Protein AF-A0A094HQQ3-F1 (afdb_monomer_lite)

Sequence (114 aa):
MTAQNCQAGFRGAGLTPSNPTEALSQTTLIRNQITRYQGSSPTPLFETVVALAKGTERLAHENTLLSAEVRTLRAANEALSKRRRAKKARVCEGGALIVEDAQNIIAQEDVDEQ

Structure (mmCIF, N/CA/C/O backbone):
data_AF-A0A094HQQ3-F1
#
_entry.id   AF-A0A094HQQ3-F1
#
loop_
_atom_site.group_PDB
_atom_site.id
_atom_site.type_symbol
_atom_site.label_atom_id
_atom_site.label_alt_id
_atom_site.label_comp_id
_atom_site.label_asym_id
_atom_site.label_entity_id
_atom_site.label_seq_id
_atom_site.pdbx_PDB_ins_code
_atom_site.Cartn_x
_atom_site.Cartn_y
_atom_site.Cartn_z
_atom_site.occupancy
_atom_site.B_iso_or_equiv
_atom_site.auth_seq_id
_atom_site.auth_comp_id
_atom_site.auth_asym_id
_atom_site.auth_atom_id
_atom_site.pdbx_PDB_model_num
ATOM 1 N N . MET A 1 1 ? 0.821 26.518 19.027 1.00 36.56 1 MET A N 1
ATOM 2 C CA . MET A 1 1 ? -0.013 25.297 18.943 1.00 36.56 1 MET A CA 1
ATOM 3 C C . MET A 1 1 ? -0.803 25.377 17.651 1.00 36.56 1 MET A C 1
ATOM 5 O O . MET A 1 1 ? -1.616 26.278 17.513 1.00 36.56 1 MET A O 1
ATOM 9 N N . THR A 1 2 ? -0.476 24.552 16.659 1.00 45.66 2 THR A N 1
ATOM 10 C CA . THR A 1 2 ? -1.115 24.595 15.336 1.00 45.66 2 THR A CA 1
ATOM 11 C C . THR A 1 2 ? -2.555 24.084 15.420 1.00 45.66 2 THR A C 1
ATOM 13 O O . THR A 1 2 ? -2.851 23.160 16.179 1.00 45.66 2 THR A O 1
ATOM 16 N N . ALA A 1 3 ? -3.456 24.689 14.639 1.00 42.16 3 ALA A N 1
ATOM 17 C CA . ALA A 1 3 ? -4.904 24.437 14.650 1.00 42.16 3 ALA A CA 1
ATOM 18 C C . ALA A 1 3 ? -5.305 22.955 14.456 1.00 42.16 3 ALA A C 1
ATOM 20 O O . ALA A 1 3 ? -6.407 22.552 14.820 1.00 42.16 3 ALA A O 1
ATOM 21 N N . GLN A 1 4 ? -4.385 22.128 13.954 1.00 46.19 4 GLN A N 1
ATOM 22 C CA . GLN A 1 4 ? -4.548 20.686 13.769 1.00 46.19 4 GLN A CA 1
ATOM 23 C C . GLN A 1 4 ? -4.693 19.903 15.087 1.00 46.19 4 GLN A C 1
ATOM 25 O O . GLN A 1 4 ? -5.419 18.912 15.126 1.00 46.19 4 GLN A O 1
ATOM 30 N N . ASN A 1 5 ? -4.077 20.361 16.184 1.00 44.81 5 ASN A N 1
ATOM 31 C CA . ASN A 1 5 ? -4.082 19.619 17.452 1.00 44.81 5 ASN A CA 1
ATOM 32 C C . ASN A 1 5 ? -5.367 19.826 18.270 1.00 44.81 5 ASN A C 1
ATOM 34 O O . ASN A 1 5 ? -5.740 18.958 19.055 1.00 44.81 5 ASN A O 1
ATOM 38 N N . CYS A 1 6 ? -6.086 20.933 18.058 1.00 36.47 6 CYS A N 1
ATOM 39 C CA . CYS A 1 6 ? -7.355 21.202 18.741 1.00 36.47 6 CYS A CA 1
ATOM 40 C C . CYS A 1 6 ? -8.528 20.413 18.129 1.00 36.47 6 CYS A C 1
ATOM 42 O O . CYS A 1 6 ? -9.475 20.075 18.834 1.00 36.47 6 CYS A O 1
ATOM 44 N N . GLN A 1 7 ? -8.454 20.048 16.842 1.00 39.41 7 GLN A N 1
ATOM 45 C CA . GLN A 1 7 ? -9.470 19.216 16.176 1.00 39.41 7 GLN A CA 1
ATOM 46 C C . GLN A 1 7 ? -9.370 17.718 16.509 1.00 39.41 7 GLN A C 1
ATOM 48 O O . GLN A 1 7 ? -10.324 16.976 16.268 1.00 39.41 7 GLN A O 1
ATOM 53 N N . ALA A 1 8 ? -8.255 17.261 17.088 1.00 44.56 8 ALA A N 1
ATOM 54 C CA . ALA A 1 8 ? -8.078 15.866 17.495 1.00 44.56 8 ALA A CA 1
ATOM 55 C C . ALA A 1 8 ? -8.922 15.491 18.732 1.00 44.56 8 ALA A C 1
ATOM 57 O O . ALA A 1 8 ? -9.282 14.329 18.904 1.00 44.56 8 ALA A O 1
ATOM 58 N N . GLY A 1 9 ? -9.291 16.472 19.566 1.00 42.47 9 GLY A N 1
ATOM 59 C CA . GLY A 1 9 ? -10.010 16.240 20.824 1.00 42.47 9 GLY A CA 1
ATOM 60 C C . GLY A 1 9 ? -11.487 15.855 20.682 1.00 42.47 9 GLY A C 1
ATOM 61 O O . GLY A 1 9 ? -12.061 15.345 21.637 1.00 42.47 9 GLY A O 1
ATOM 62 N N . PHE A 1 10 ? -12.107 16.061 19.512 1.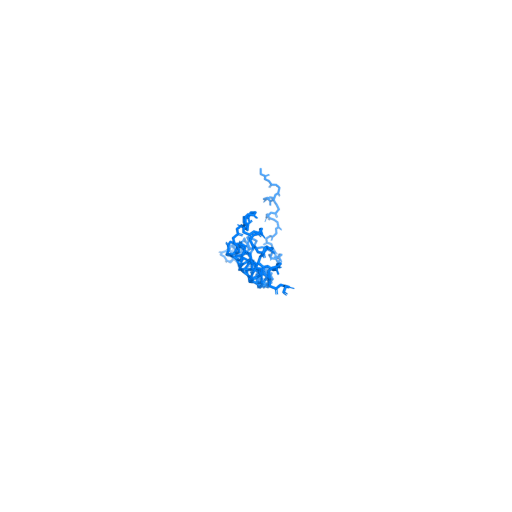00 44.53 10 PHE A N 1
ATOM 63 C CA . PHE A 1 10 ? -13.564 15.914 19.338 1.00 44.53 10 PHE A CA 1
ATOM 64 C C . PHE A 1 10 ? -13.997 14.810 18.352 1.00 44.53 10 PHE A C 1
ATOM 66 O O . PHE A 1 10 ? -15.190 14.597 18.156 1.00 44.53 10 PHE A O 1
ATOM 73 N N . ARG A 1 11 ? -13.059 14.054 17.758 1.00 49.44 11 ARG A N 1
ATOM 74 C CA . ARG A 1 11 ? -13.354 12.918 16.849 1.00 49.44 11 ARG A CA 1
ATOM 75 C C . ARG A 1 11 ? -13.206 11.532 17.499 1.00 49.44 11 ARG A C 1
ATOM 77 O O . ARG A 1 11 ? -12.973 10.538 16.817 1.00 49.44 11 ARG A O 1
ATOM 84 N N . GLY A 1 12 ? -13.333 11.454 18.823 1.00 47.81 12 GLY A N 1
ATOM 85 C CA . GLY A 1 12 ? -13.063 10.242 19.610 1.00 47.81 12 GLY A CA 1
ATOM 86 C C . GLY A 1 12 ? -14.250 9.313 19.896 1.00 47.81 12 GLY A C 1
ATOM 87 O O . GLY A 1 12 ? -14.057 8.336 20.609 1.00 47.81 12 GLY A O 1
ATOM 88 N N . ALA A 1 13 ? -15.460 9.590 19.394 1.00 52.59 13 ALA A N 1
ATOM 89 C CA . ALA A 1 13 ? -16.685 8.930 19.876 1.00 52.59 13 ALA A CA 1
ATOM 90 C C . ALA A 1 13 ? -17.502 8.164 18.811 1.00 52.59 13 ALA A C 1
ATOM 92 O O . ALA A 1 13 ? -18.697 7.982 19.000 1.00 52.59 13 ALA A O 1
ATOM 93 N N . GLY A 1 14 ? -16.891 7.713 17.704 1.00 59.62 14 GLY A N 1
ATOM 94 C CA . GLY A 1 14 ? -17.587 6.842 16.731 1.00 59.62 14 GLY A CA 1
ATOM 95 C C . GLY A 1 14 ? -17.372 7.151 15.247 1.00 59.62 14 GLY A C 1
ATOM 96 O O . GLY A 1 14 ? -18.043 6.572 14.398 1.00 59.62 14 GLY A O 1
ATOM 97 N N . LEU A 1 15 ? -16.450 8.053 14.897 1.00 77.19 15 LEU A N 1
ATOM 98 C CA . LEU A 1 15 ? -16.105 8.291 13.493 1.00 77.19 15 LEU A CA 1
ATOM 99 C C . LEU A 1 15 ? -15.192 7.188 12.959 1.00 77.19 15 LEU A C 1
ATOM 101 O O . LEU A 1 15 ? -14.356 6.660 13.680 1.00 77.19 15 LEU A O 1
ATOM 105 N N . THR A 1 16 ? -15.331 6.843 11.684 1.00 86.62 16 THR A N 1
ATOM 106 C CA . THR A 1 16 ? -14.439 5.886 11.020 1.00 86.62 16 THR A CA 1
ATOM 107 C C . THR A 1 16 ? -13.064 6.529 10.810 1.00 86.62 16 THR A C 1
ATOM 109 O O . THR A 1 16 ? -13.009 7.594 10.191 1.00 86.62 16 THR A O 1
ATOM 112 N N . PRO A 1 17 ? -11.965 5.936 11.310 1.00 88.75 17 PRO A N 1
ATOM 113 C CA . PRO A 1 17 ? -10.639 6.519 11.159 1.00 88.75 17 PRO A CA 1
ATOM 114 C C . PRO A 1 17 ? -10.218 6.485 9.689 1.00 88.75 17 PRO A C 1
ATOM 116 O O . PRO A 1 17 ? -10.402 5.475 9.008 1.00 88.75 17 PRO A O 1
ATOM 119 N N . SER A 1 18 ? -9.650 7.587 9.199 1.00 88.81 18 SER A N 1
ATOM 120 C CA . SER A 1 18 ? -9.218 7.712 7.799 1.00 88.81 18 SER A CA 1
ATOM 121 C C . SER A 1 18 ? -7.702 7.703 7.628 1.00 88.81 18 SER A C 1
ATOM 123 O O . SER A 1 18 ? -7.206 7.825 6.513 1.00 88.81 18 SER A O 1
ATOM 125 N N . ASN A 1 19 ? -6.947 7.614 8.721 1.00 89.50 19 ASN A N 1
ATOM 126 C CA . ASN A 1 19 ? -5.496 7.475 8.701 1.00 89.50 19 ASN A CA 1
ATOM 127 C C . ASN A 1 19 ? -5.015 6.600 9.878 1.00 89.50 19 ASN A C 1
ATOM 129 O O . ASN A 1 19 ? -5.745 6.426 10.860 1.00 89.50 19 ASN A O 1
ATOM 133 N N . PRO A 1 20 ? -3.787 6.050 9.809 1.00 89.50 20 PRO A N 1
ATOM 134 C CA . PRO A 1 20 ? -3.260 5.178 10.859 1.00 89.50 20 PRO A CA 1
ATOM 135 C C . PRO A 1 20 ? -3.175 5.848 12.236 1.00 89.50 20 PRO A C 1
ATOM 137 O O . PRO A 1 20 ? -3.415 5.199 13.251 1.00 89.50 20 PRO A O 1
ATOM 140 N N . THR A 1 21 ? -2.871 7.147 12.289 1.00 90.44 21 THR A N 1
ATOM 141 C CA . THR A 1 21 ? -2.764 7.897 13.549 1.00 90.44 21 THR A CA 1
ATOM 142 C C . THR A 1 21 ? -4.106 7.956 14.276 1.00 90.44 21 THR A C 1
ATOM 144 O O . THR A 1 21 ? -4.172 7.671 15.469 1.00 90.44 21 THR A O 1
ATOM 147 N N . GLU A 1 22 ? -5.191 8.245 13.557 1.00 87.81 22 GLU A N 1
ATOM 148 C CA . GLU A 1 22 ? -6.552 8.234 14.100 1.00 87.81 22 GLU A CA 1
ATOM 149 C C . GLU A 1 22 ? -6.965 6.845 14.594 1.00 87.81 22 GLU A C 1
ATOM 151 O O . GLU A 1 22 ? -7.539 6.730 15.678 1.00 87.81 22 GLU A O 1
ATOM 156 N N . ALA A 1 23 ? -6.626 5.785 13.853 1.00 89.81 23 ALA A N 1
ATOM 157 C CA . ALA A 1 23 ? -6.903 4.411 14.271 1.00 89.81 23 ALA A CA 1
ATOM 158 C C . ALA A 1 23 ? -6.190 4.059 15.593 1.00 89.81 23 ALA A C 1
ATOM 160 O O . ALA A 1 23 ? -6.780 3.439 16.485 1.00 89.81 23 ALA A O 1
ATOM 161 N N . LEU A 1 24 ? -4.942 4.511 15.771 1.00 90.00 24 LEU A N 1
ATOM 162 C CA . LEU A 1 24 ? -4.187 4.333 17.017 1.00 90.00 24 LEU A CA 1
ATOM 163 C C . LEU A 1 24 ? -4.782 5.136 18.180 1.00 90.00 24 LEU A C 1
ATOM 165 O O . LEU A 1 24 ?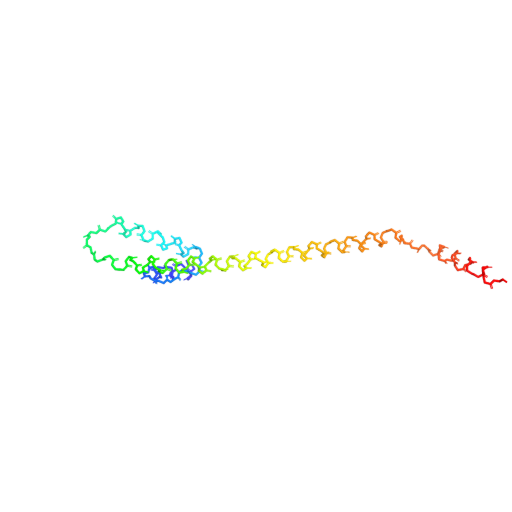 -4.900 4.617 19.298 1.00 90.00 24 LEU A O 1
ATOM 169 N N . SER A 1 25 ? -5.193 6.382 17.932 1.00 87.62 25 SER A N 1
ATOM 170 C CA . SER A 1 25 ? -5.881 7.201 18.931 1.00 87.62 25 SER A CA 1
ATOM 171 C C . SER A 1 25 ? -7.187 6.542 19.381 1.00 87.62 25 SER A C 1
ATOM 173 O O . SER A 1 25 ? -7.411 6.406 20.582 1.00 87.62 25 SER A O 1
ATOM 175 N N . GLN A 1 26 ? -8.008 6.046 18.452 1.00 86.88 26 GLN A N 1
ATOM 176 C CA . GLN A 1 26 ? -9.257 5.349 18.779 1.00 86.88 26 GLN A CA 1
ATOM 177 C C . GLN A 1 26 ? -9.028 4.054 19.550 1.00 86.88 26 GLN A C 1
ATOM 179 O O . GLN A 1 26 ? -9.700 3.809 20.548 1.00 86.88 26 GLN A O 1
ATOM 184 N N . THR A 1 27 ? -8.030 3.264 19.160 1.00 89.81 27 THR A N 1
ATOM 185 C CA . THR A 1 27 ? -7.657 2.045 19.892 1.00 89.81 27 THR A CA 1
ATOM 186 C C . THR A 1 27 ? -7.274 2.363 21.342 1.00 89.81 27 THR A C 1
ATOM 188 O O . THR A 1 27 ? -7.676 1.663 22.273 1.00 89.81 27 THR A O 1
ATOM 191 N N . THR A 1 28 ? -6.532 3.454 21.553 1.00 90.00 28 THR A N 1
ATOM 192 C CA . THR A 1 28 ? -6.155 3.925 22.894 1.00 90.00 28 THR A CA 1
ATOM 193 C C . THR A 1 28 ? -7.375 4.375 23.700 1.00 90.00 28 THR A C 1
ATOM 195 O O . THR A 1 28 ? -7.482 4.058 24.886 1.00 90.00 28 THR A O 1
ATOM 198 N N . LEU A 1 29 ? -8.325 5.071 23.067 1.00 86.75 29 LEU A N 1
ATOM 199 C CA . LEU A 1 29 ? -9.576 5.486 23.705 1.00 86.75 29 LEU A CA 1
ATOM 200 C C . LEU A 1 29 ? -10.432 4.285 24.119 1.00 86.75 29 LEU A C 1
ATOM 202 O O . LEU A 1 29 ? -10.853 4.228 25.273 1.00 86.75 29 LEU A O 1
ATOM 206 N N . ILE A 1 30 ? -10.624 3.308 23.227 1.00 88.62 30 ILE A N 1
ATOM 207 C CA . ILE A 1 30 ? -11.372 2.074 23.507 1.00 88.62 30 ILE A CA 1
ATOM 208 C C . ILE A 1 30 ? -10.737 1.328 24.684 1.00 88.62 30 ILE A C 1
ATOM 210 O O . ILE A 1 30 ? -11.428 0.975 25.639 1.00 88.62 30 ILE A O 1
ATOM 214 N N . ARG A 1 31 ? -9.406 1.166 24.687 1.00 89.31 31 ARG A N 1
ATOM 215 C CA . ARG A 1 31 ? -8.679 0.546 25.808 1.00 89.31 31 ARG A CA 1
ATOM 216 C C . ARG A 1 31 ? -8.969 1.259 27.131 1.00 89.31 31 ARG A C 1
ATOM 218 O O . ARG A 1 31 ? -9.272 0.604 28.122 1.00 89.31 31 ARG A O 1
ATOM 225 N N . ASN A 1 32 ? -8.914 2.588 27.140 1.00 87.88 32 ASN A N 1
ATOM 226 C CA . ASN A 1 32 ? -9.156 3.389 28.340 1.00 87.88 32 ASN A CA 1
ATOM 227 C C . ASN A 1 32 ? -10.623 3.382 28.803 1.00 87.88 32 ASN A C 1
ATOM 229 O O . ASN A 1 32 ? -10.897 3.691 29.963 1.00 87.88 32 ASN A O 1
ATOM 233 N N . GLN A 1 33 ? -11.574 3.117 27.907 1.00 85.69 33 GLN A N 1
ATOM 234 C CA . GLN A 1 33 ? -12.981 2.931 28.266 1.00 85.69 33 GLN A CA 1
ATOM 235 C C . GLN A 1 33 ? -13.204 1.556 28.898 1.00 85.69 33 GLN A C 1
ATOM 237 O O . GLN A 1 33 ? -13.846 1.478 29.941 1.00 85.69 33 GLN A O 1
ATOM 242 N N . ILE A 1 34 ? -12.607 0.501 28.331 1.00 87.50 34 ILE A N 1
ATOM 243 C CA . ILE A 1 34 ? -12.669 -0.864 28.878 1.00 87.50 34 ILE A CA 1
ATOM 244 C C . ILE A 1 34 ? -12.114 -0.902 30.305 1.00 87.50 34 ILE A C 1
ATOM 246 O O . ILE A 1 34 ? -12.743 -1.466 31.195 1.00 87.50 34 ILE A O 1
ATOM 250 N N . THR A 1 35 ? -10.963 -0.270 30.552 1.00 88.25 35 THR A N 1
ATOM 251 C CA . THR A 1 35 ? -10.334 -0.277 31.885 1.00 88.25 35 THR A CA 1
ATOM 252 C C . THR A 1 35 ? -11.132 0.480 32.944 1.00 88.25 35 THR A C 1
ATOM 254 O O . THR A 1 35 ? -11.004 0.180 34.127 1.00 88.25 35 THR A O 1
ATOM 257 N N . ARG A 1 36 ? -11.945 1.463 32.543 1.00 86.44 36 ARG A N 1
ATOM 258 C CA . ARG A 1 36 ? -12.752 2.303 33.444 1.00 86.44 36 ARG A CA 1
ATOM 259 C C . ARG A 1 36 ? -14.223 1.892 33.492 1.00 86.44 36 ARG A C 1
ATOM 261 O O . ARG A 1 36 ? -15.038 2.623 34.047 1.00 86.44 36 ARG A O 1
ATOM 268 N N . TYR A 1 37 ? -14.575 0.755 32.900 1.00 84.94 37 TYR A N 1
ATOM 269 C CA . TYR A 1 37 ? -15.956 0.305 32.797 1.00 84.94 37 TYR A CA 1
ATOM 270 C C . TYR A 1 37 ? -16.533 -0.060 34.175 1.00 84.94 37 TYR A C 1
ATOM 272 O O . TYR A 1 37 ? -15.996 -0.914 34.875 1.00 84.94 37 TYR A O 1
ATOM 280 N N . GLN A 1 38 ? -17.642 0.582 34.554 1.00 85.12 38 GLN A N 1
ATOM 281 C CA . GLN A 1 38 ? -18.322 0.400 35.848 1.00 85.12 38 GLN A CA 1
ATOM 282 C C . GLN A 1 38 ? -19.790 -0.039 35.683 1.00 85.12 38 GLN A C 1
ATOM 284 O O . GLN A 1 38 ? -20.655 0.352 36.460 1.00 85.12 38 GLN A O 1
ATOM 289 N N . GLY A 1 39 ? -20.095 -0.839 34.655 1.00 79.31 39 GLY A N 1
ATOM 290 C CA . GLY A 1 39 ? -21.444 -1.391 34.458 1.00 79.31 39 GLY A CA 1
ATOM 291 C C . GLY A 1 39 ? -22.448 -0.450 33.781 1.00 79.31 39 GLY A C 1
ATOM 292 O O . GLY A 1 39 ? -23.653 -0.642 33.923 1.00 79.31 39 GLY A O 1
ATOM 293 N N . SER A 1 40 ? -21.976 0.557 33.038 1.00 79.06 40 SER A N 1
ATOM 294 C CA . SER A 1 40 ? -22.805 1.330 32.101 1.00 79.06 40 SER A CA 1
ATOM 295 C C . SER A 1 40 ? -23.174 0.502 30.859 1.00 79.06 40 SER A C 1
ATOM 297 O O . SER A 1 40 ? -22.653 -0.588 30.659 1.00 79.06 40 SER A O 1
ATOM 299 N N . SER A 1 41 ? -24.065 0.998 29.991 1.00 82.31 41 SER A N 1
ATOM 300 C CA . SER A 1 41 ? -24.377 0.294 28.736 1.00 82.31 41 SER A CA 1
ATOM 301 C C . SER A 1 41 ? -23.118 0.110 27.862 1.00 82.31 41 SER A C 1
ATOM 303 O O . SER A 1 41 ? -22.411 1.094 27.621 1.00 82.31 41 SER A O 1
ATOM 305 N N . PRO A 1 42 ? -22.841 -1.101 27.336 1.00 82.62 42 PRO A N 1
ATOM 306 C CA . PRO A 1 42 ? -21.705 -1.355 26.450 1.00 82.62 42 PRO A CA 1
ATOM 307 C C . PRO A 1 42 ? -21.949 -0.911 24.996 1.00 82.62 42 PRO A C 1
ATOM 309 O O . PRO A 1 42 ? -21.022 -0.940 24.189 1.00 82.62 42 PRO A O 1
ATOM 312 N N . THR A 1 43 ? -23.166 -0.489 24.631 1.00 84.94 43 THR A N 1
ATOM 313 C CA . THR A 1 43 ? -23.532 -0.123 23.248 1.00 84.94 43 THR A CA 1
ATOM 314 C C . THR A 1 43 ? -22.588 0.902 22.599 1.00 84.94 43 THR A C 1
ATOM 316 O O . THR A 1 43 ? -22.119 0.628 21.493 1.00 84.94 43 THR A O 1
ATOM 319 N N . PRO A 1 44 ? -22.204 2.014 23.261 1.00 82.88 44 PRO A N 1
ATOM 320 C CA . PRO A 1 44 ? -21.291 2.993 22.659 1.00 82.88 44 PRO A CA 1
ATOM 321 C C . PRO A 1 44 ? -19.894 2.417 22.380 1.00 82.88 44 PRO A C 1
ATOM 323 O O . PRO A 1 44 ? -19.224 2.800 21.421 1.00 82.88 44 PRO A O 1
ATOM 326 N N . LEU A 1 45 ? -19.448 1.456 23.194 1.00 84.31 45 LEU A N 1
ATOM 327 C CA . LEU A 1 45 ? -18.176 0.768 22.991 1.00 84.31 45 LEU A CA 1
ATOM 328 C C . LEU A 1 45 ? -18.236 -0.097 21.728 1.00 84.31 45 LEU A C 1
ATOM 330 O O . LEU A 1 45 ? -17.327 -0.035 20.903 1.00 84.31 45 LEU A O 1
ATOM 334 N N . PHE A 1 46 ? -19.325 -0.840 21.521 1.00 87.00 46 PHE A N 1
ATOM 335 C CA . PHE A 1 46 ? -19.494 -1.628 20.299 1.00 87.00 46 PHE A CA 1
ATOM 336 C C . PHE A 1 46 ? -19.527 -0.756 19.041 1.00 87.00 46 PHE A C 1
ATOM 338 O O . PHE A 1 46 ? -18.869 -1.094 18.058 1.00 87.00 46 PHE A O 1
ATOM 345 N N . GLU A 1 47 ? -20.212 0.387 19.073 1.00 87.31 47 GLU A N 1
ATOM 346 C CA . GLU A 1 47 ? -20.238 1.327 17.944 1.00 87.31 47 GLU A CA 1
ATOM 347 C C . GLU A 1 47 ? -18.836 1.835 17.581 1.00 87.31 47 GLU A C 1
ATOM 349 O O . GLU A 1 47 ? -18.463 1.842 16.405 1.00 87.31 47 GLU A O 1
ATOM 354 N N . THR A 1 48 ? -18.015 2.189 18.577 1.00 87.12 48 THR A N 1
ATOM 355 C CA . THR A 1 48 ? -16.628 2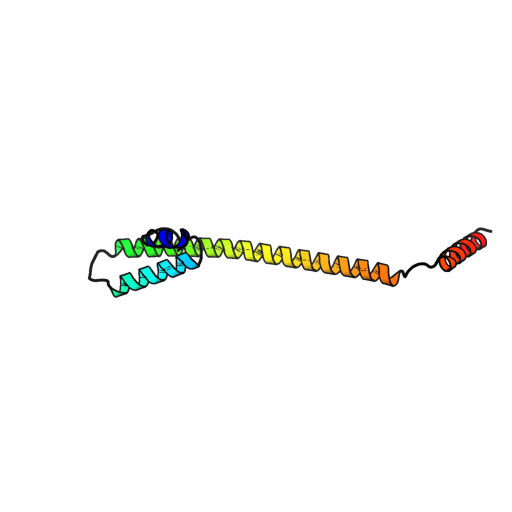.623 18.326 1.00 87.12 48 THR A CA 1
ATOM 356 C C . THR A 1 48 ? -15.748 1.509 17.761 1.00 87.12 48 THR A C 1
ATOM 358 O O . THR A 1 48 ? -14.951 1.768 16.860 1.00 87.12 48 THR A O 1
ATOM 361 N N . VAL A 1 49 ? -15.915 0.264 18.218 1.00 89.81 49 VAL A N 1
ATOM 362 C CA . VAL A 1 49 ? -15.196 -0.894 17.663 1.00 89.81 49 VAL A CA 1
ATOM 363 C C . VAL A 1 49 ? -15.607 -1.150 16.210 1.00 89.81 49 VAL A C 1
ATOM 365 O O . VAL A 1 49 ? -14.744 -1.388 15.366 1.00 89.81 49 VAL A O 1
ATOM 368 N N . VAL A 1 50 ? -16.899 -1.043 15.884 1.00 92.25 50 VAL A N 1
ATOM 369 C CA . VAL A 1 50 ? -17.395 -1.163 14.501 1.00 92.25 50 VAL A CA 1
ATOM 370 C C . VAL A 1 50 ? -16.828 -0.053 13.613 1.00 92.25 50 VAL A C 1
ATOM 372 O O . VAL A 1 50 ? -16.408 -0.319 12.486 1.00 92.25 50 VAL A O 1
ATOM 375 N N . ALA A 1 51 ? -16.784 1.187 14.105 1.00 89.19 51 ALA A N 1
ATOM 376 C CA . ALA A 1 51 ? -16.190 2.303 13.376 1.00 89.19 51 ALA A CA 1
ATOM 377 C C . ALA A 1 51 ? -14.688 2.091 13.128 1.00 89.19 51 ALA A C 1
ATOM 379 O O . ALA A 1 51 ? -14.222 2.320 12.010 1.00 89.19 51 ALA A O 1
ATOM 380 N N . LEU A 1 52 ? -13.952 1.598 14.129 1.00 91.94 52 LEU A N 1
ATOM 381 C CA . LEU A 1 52 ? -12.538 1.248 14.001 1.00 91.94 52 LEU A CA 1
ATOM 382 C C . LEU A 1 52 ? -12.331 0.147 12.953 1.00 91.94 52 LEU A C 1
ATOM 384 O O . LEU A 1 52 ? -11.481 0.304 12.077 1.00 91.94 52 LEU A O 1
ATOM 388 N N . ALA A 1 53 ? -13.139 -0.917 12.989 1.00 93.69 53 ALA A N 1
ATOM 389 C CA . ALA A 1 53 ? -13.068 -2.016 12.026 1.00 93.69 53 ALA A CA 1
ATOM 390 C C . ALA A 1 53 ? -13.245 -1.517 10.581 1.00 93.69 53 ALA A C 1
ATOM 392 O O . ALA A 1 53 ? -12.399 -1.784 9.725 1.00 93.69 53 ALA A O 1
ATOM 393 N N . LYS A 1 54 ? -14.267 -0.690 10.326 1.00 93.94 54 LYS A N 1
ATOM 394 C CA . LYS A 1 54 ? -14.493 -0.071 9.007 1.00 93.94 54 LYS A CA 1
ATOM 395 C C . LYS A 1 54 ? -13.314 0.787 8.546 1.00 93.94 54 LYS A C 1
ATOM 397 O O . LYS A 1 54 ? -12.973 0.799 7.366 1.00 93.94 54 LYS A O 1
ATOM 402 N N . GLY A 1 55 ? -12.673 1.510 9.463 1.00 93.00 55 GLY A N 1
ATOM 403 C CA . GLY A 1 55 ? -11.514 2.329 9.115 1.00 93.00 55 GLY A CA 1
ATOM 404 C C . GLY A 1 55 ? -10.293 1.478 8.797 1.00 93.00 55 GLY A C 1
ATOM 405 O O . GLY A 1 55 ? -9.587 1.762 7.835 1.00 93.00 55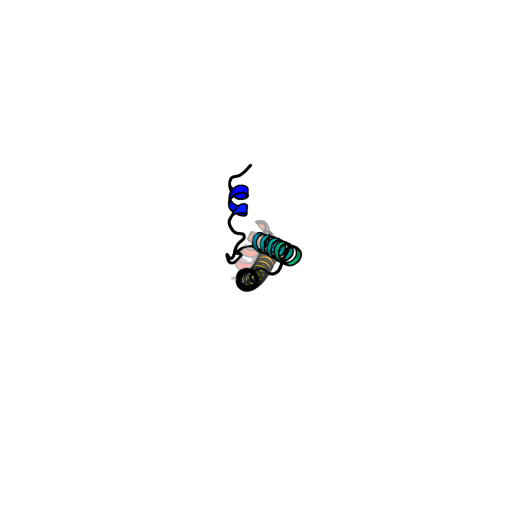 GLY A O 1
ATOM 406 N N . THR A 1 56 ? -10.079 0.385 9.535 1.00 93.62 56 THR A N 1
ATOM 407 C CA . THR A 1 56 ? -9.009 -0.570 9.215 1.00 93.62 56 THR A CA 1
ATOM 408 C C . THR A 1 56 ? -9.221 -1.255 7.865 1.00 93.62 56 THR A C 1
ATOM 410 O O . THR A 1 56 ? -8.265 -1.378 7.105 1.00 93.62 56 THR A O 1
ATOM 413 N N . GLU A 1 57 ? -10.459 -1.623 7.526 1.00 95.50 57 GLU A N 1
ATOM 414 C CA . GLU A 1 57 ? -10.823 -2.178 6.217 1.00 95.50 57 GLU A CA 1
ATOM 415 C C . GLU A 1 57 ? -10.510 -1.186 5.090 1.00 95.50 57 GLU A C 1
ATOM 417 O O . GLU A 1 57 ? -9.790 -1.513 4.144 1.00 95.50 57 GLU A O 1
ATOM 422 N N . ARG A 1 58 ? -10.959 0.066 5.233 1.00 94.56 58 ARG A N 1
ATOM 423 C CA . ARG A 1 58 ? -10.656 1.135 4.275 1.00 94.56 58 ARG A CA 1
ATOM 424 C C . ARG A 1 58 ? -9.149 1.323 4.083 1.00 94.56 58 ARG A C 1
ATOM 426 O O . ARG A 1 58 ? -8.677 1.356 2.948 1.00 94.56 58 ARG A O 1
ATOM 433 N N . LEU A 1 59 ? -8.396 1.424 5.177 1.00 95.12 59 LEU A N 1
ATOM 434 C CA . LEU A 1 59 ? -6.944 1.608 5.135 1.00 95.12 59 LEU A CA 1
ATOM 435 C C . LEU A 1 59 ? -6.230 0.415 4.485 1.00 95.12 59 LEU A C 1
ATOM 437 O O . LEU A 1 59 ? -5.259 0.608 3.755 1.00 95.12 59 LEU A O 1
ATOM 441 N N . ALA A 1 60 ? -6.711 -0.812 4.706 1.00 96.19 60 ALA A N 1
ATOM 442 C CA . ALA A 1 60 ? -6.170 -2.008 4.066 1.00 96.19 60 ALA A CA 1
ATOM 443 C C . ALA A 1 60 ? -6.420 -2.015 2.547 1.00 96.19 60 ALA A C 1
ATOM 445 O O . ALA A 1 60 ? -5.514 -2.342 1.772 1.00 96.19 60 ALA A O 1
ATOM 446 N N . HIS A 1 61 ? -7.613 -1.604 2.105 1.00 97.38 61 HIS A N 1
ATOM 447 C CA . HIS A 1 61 ? -7.915 -1.444 0.682 1.00 97.38 61 HIS A CA 1
ATOM 448 C C . HIS A 1 61 ? -7.027 -0.383 0.028 1.00 97.38 61 HIS A C 1
ATOM 450 O O . HIS A 1 61 ? -6.397 -0.663 -0.993 1.00 97.38 61 HIS A O 1
ATOM 456 N N . GLU A 1 62 ? -6.905 0.796 0.641 1.00 96.50 62 GLU A N 1
ATOM 457 C CA . GLU A 1 62 ? -6.023 1.865 0.161 1.00 96.50 62 GLU A CA 1
ATOM 458 C C . GLU A 1 62 ? -4.562 1.387 0.079 1.00 96.50 62 GLU A C 1
ATOM 460 O O . GLU A 1 62 ? -3.904 1.567 -0.946 1.00 96.50 62 GLU A O 1
ATOM 465 N N . ASN A 1 63 ? -4.061 0.688 1.104 1.00 97.25 63 ASN A N 1
ATOM 466 C CA . ASN A 1 63 ? -2.705 0.134 1.104 1.00 97.25 63 ASN A CA 1
ATOM 467 C C . ASN A 1 63 ? -2.482 -0.893 -0.021 1.00 97.25 63 ASN A C 1
ATOM 469 O O . ASN A 1 63 ? -1.414 -0.922 -0.637 1.00 97.25 63 ASN A O 1
ATOM 473 N N . THR A 1 64 ? -3.495 -1.709 -0.319 1.00 97.94 64 THR A N 1
ATOM 474 C CA . THR A 1 64 ? -3.444 -2.698 -1.403 1.00 97.94 64 THR A CA 1
ATOM 475 C C . THR A 1 64 ? -3.336 -2.016 -2.767 1.00 97.94 64 THR A C 1
ATOM 477 O O . THR A 1 64 ? -2.483 -2.394 -3.574 1.00 97.94 64 THR A O 1
ATOM 480 N N . LEU A 1 65 ? -4.145 -0.977 -3.005 1.00 98.31 65 LEU A N 1
ATOM 481 C CA . LEU A 1 65 ? -4.098 -0.181 -4.236 1.00 98.31 65 LEU A CA 1
ATOM 482 C C . LEU A 1 65 ? -2.739 0.508 -4.401 1.00 98.31 65 LEU A C 1
ATOM 484 O O . LEU A 1 65 ? -2.087 0.348 -5.433 1.00 98.31 65 LEU A O 1
ATOM 488 N N . LEU A 1 66 ? -2.264 1.185 -3.352 1.00 98.12 66 LEU A N 1
ATOM 489 C CA . LEU A 1 66 ? -0.956 1.841 -3.347 1.00 98.12 66 LEU A CA 1
ATOM 490 C C . LEU A 1 66 ? 0.181 0.843 -3.591 1.00 98.12 66 LEU A C 1
ATOM 492 O O . LEU A 1 66 ? 1.103 1.116 -4.356 1.00 98.12 66 LEU A O 1
ATOM 496 N N . SER A 1 67 ? 0.116 -0.346 -2.991 1.00 98.31 67 SER A N 1
ATOM 497 C CA . SER A 1 67 ? 1.116 -1.395 -3.202 1.00 98.31 67 SER A CA 1
ATOM 498 C C . SER A 1 67 ? 1.147 -1.886 -4.653 1.00 98.31 67 SER A C 1
ATOM 500 O O . SER A 1 67 ? 2.229 -2.138 -5.192 1.00 98.31 67 SER A O 1
ATOM 502 N N . ALA A 1 68 ? -0.012 -2.012 -5.305 1.00 98.31 68 ALA A N 1
ATOM 503 C CA . ALA A 1 68 ? -0.098 -2.380 -6.717 1.00 98.31 68 ALA A CA 1
ATOM 504 C C . ALA A 1 68 ? 0.467 -1.281 -7.634 1.00 98.31 68 ALA A C 1
ATOM 506 O O . ALA A 1 68 ? 1.236 -1.570 -8.558 1.00 98.31 68 ALA A O 1
ATOM 507 N N . GLU A 1 69 ? 0.159 -0.017 -7.344 1.00 98.50 69 GLU A N 1
ATOM 508 C CA . GLU A 1 69 ? 0.696 1.129 -8.078 1.00 98.50 69 GLU A CA 1
ATOM 509 C C . GLU A 1 69 ? 2.221 1.222 -7.930 1.00 98.50 69 GLU A C 1
ATOM 511 O O . GLU A 1 69 ? 2.941 1.297 -8.925 1.00 98.50 69 GLU A O 1
ATOM 516 N N . VAL A 1 70 ? 2.743 1.090 -6.706 1.00 98.62 70 VAL A N 1
ATOM 517 C CA . VAL A 1 70 ? 4.188 1.086 -6.433 1.00 98.62 70 VAL A CA 1
ATOM 518 C C . VAL A 1 70 ? 4.902 -0.029 -7.200 1.00 98.62 70 VAL A C 1
ATOM 520 O O . VAL A 1 70 ? 5.990 0.200 -7.733 1.00 98.62 70 VAL A O 1
ATOM 523 N N . ARG A 1 71 ? 4.315 -1.229 -7.295 1.00 98.38 71 ARG A N 1
ATOM 524 C CA . ARG A 1 71 ? 4.876 -2.328 -8.106 1.00 98.38 71 ARG A CA 1
ATOM 525 C C . ARG A 1 71 ? 4.941 -1.953 -9.585 1.00 98.38 71 ARG A C 1
ATOM 527 O O . ARG A 1 71 ? 5.986 -2.133 -10.208 1.00 98.38 71 ARG A O 1
ATOM 534 N N . THR A 1 72 ? 3.861 -1.389 -10.116 1.00 98.38 72 THR A N 1
ATOM 535 C CA . THR A 1 72 ? 3.765 -0.966 -11.520 1.00 98.38 72 THR A CA 1
ATOM 536 C C . THR A 1 72 ? 4.789 0.124 -11.843 1.00 98.38 72 THR A C 1
ATOM 538 O O . THR A 1 72 ? 5.548 0.002 -12.805 1.00 98.38 72 THR A O 1
ATOM 541 N N . LEU A 1 73 ? 4.890 1.147 -10.990 1.00 98.62 73 LEU A N 1
ATOM 542 C CA . LEU A 1 73 ? 5.857 2.236 -11.135 1.00 98.62 73 LEU A CA 1
ATOM 543 C C . LEU A 1 73 ? 7.302 1.738 -11.051 1.00 98.62 73 LEU A C 1
ATOM 545 O O . LEU A 1 73 ? 8.151 2.168 -11.833 1.00 98.62 73 LEU A O 1
ATOM 549 N N . ARG A 1 74 ? 7.601 0.806 -10.137 1.00 98.38 74 ARG A N 1
ATOM 550 C CA . ARG A 1 74 ? 8.936 0.196 -10.033 1.00 98.38 74 ARG A CA 1
ATOM 551 C C . ARG A 1 74 ? 9.302 -0.584 -11.293 1.00 98.38 74 ARG A C 1
ATOM 553 O O . ARG A 1 74 ? 10.399 -0.383 -11.810 1.00 98.38 74 ARG A O 1
ATOM 560 N N . ALA A 1 75 ? 8.388 -1.398 -11.822 1.00 98.19 75 ALA A N 1
ATOM 561 C CA . ALA A 1 75 ? 8.613 -2.145 -13.058 1.00 98.19 75 ALA A CA 1
ATOM 562 C C . ALA A 1 75 ? 8.848 -1.209 -14.259 1.00 98.19 75 ALA A C 1
ATOM 564 O O . ALA A 1 75 ? 9.807 -1.388 -15.014 1.00 98.19 75 ALA A O 1
ATOM 565 N N . ALA A 1 76 ? 8.031 -0.160 -14.398 1.00 98.12 76 ALA A N 1
ATOM 566 C CA . ALA A 1 76 ? 8.190 0.845 -15.446 1.00 98.12 76 ALA A CA 1
ATOM 567 C C . ALA A 1 76 ? 9.531 1.595 -15.336 1.00 98.12 76 ALA A C 1
ATOM 569 O O . ALA A 1 76 ? 10.232 1.775 -16.335 1.00 98.12 76 ALA A O 1
ATOM 570 N N . ASN A 1 77 ? 9.933 1.983 -14.122 1.00 98.44 77 ASN A N 1
ATOM 571 C CA . ASN A 1 77 ? 11.212 2.650 -13.876 1.00 98.44 77 ASN A CA 1
ATOM 572 C C . ASN A 1 77 ? 12.411 1.748 -14.170 1.00 98.44 77 ASN A C 1
ATOM 574 O O . ASN A 1 77 ? 13.415 2.214 -14.719 1.00 98.44 77 ASN A O 1
ATOM 578 N N . GLU A 1 78 ? 12.323 0.460 -13.841 1.00 98.19 78 GLU A N 1
ATOM 579 C CA . GLU A 1 78 ? 13.365 -0.507 -14.168 1.00 98.19 78 GLU A CA 1
ATOM 580 C C . GLU A 1 78 ? 13.500 -0.679 -15.686 1.00 98.19 78 GLU A C 1
ATOM 582 O O . GLU A 1 78 ? 14.609 -0.590 -16.221 1.00 98.19 78 GLU A O 1
ATOM 587 N N . ALA A 1 79 ? 12.379 -0.846 -16.395 1.00 97.88 79 ALA A N 1
ATOM 588 C CA . ALA A 1 79 ? 12.352 -0.950 -17.851 1.00 97.88 79 ALA A CA 1
ATOM 589 C C . ALA A 1 79 ? 12.932 0.306 -18.522 1.00 97.88 79 ALA A C 1
ATOM 591 O O . ALA A 1 79 ? 13.788 0.211 -19.408 1.00 97.88 79 ALA A O 1
ATOM 592 N N . LEU A 1 80 ? 12.540 1.494 -18.053 1.00 98.00 80 LEU A N 1
ATOM 593 C CA . LEU A 1 80 ? 13.063 2.764 -18.550 1.00 98.00 80 LEU A CA 1
ATOM 594 C C . LEU A 1 80 ? 14.568 2.898 -18.289 1.00 98.00 80 LEU A C 1
ATOM 596 O O . LEU A 1 80 ? 15.317 3.324 -19.170 1.00 98.00 80 LEU A O 1
ATOM 600 N N . SER A 1 81 ? 15.028 2.501 -17.102 1.00 97.62 81 SER A N 1
ATOM 601 C CA . SER A 1 81 ? 16.447 2.519 -16.738 1.00 97.62 81 SER A CA 1
ATOM 602 C C . SER A 1 81 ? 17.268 1.569 -17.610 1.00 97.62 81 SER A C 1
ATOM 604 O O . SER A 1 81 ? 18.321 1.963 -18.114 1.00 97.62 81 SER A O 1
ATOM 606 N N . LYS A 1 82 ? 16.776 0.346 -17.859 1.00 97.44 82 LYS A N 1
ATOM 607 C CA . LYS A 1 82 ? 17.396 -0.611 -18.794 1.00 97.44 82 LYS A CA 1
ATOM 608 C C . LYS A 1 82 ? 17.477 -0.032 -20.206 1.00 97.44 82 LYS A C 1
ATOM 610 O O . LYS A 1 82 ? 18.554 -0.035 -20.795 1.00 97.44 82 LYS A O 1
ATOM 615 N N 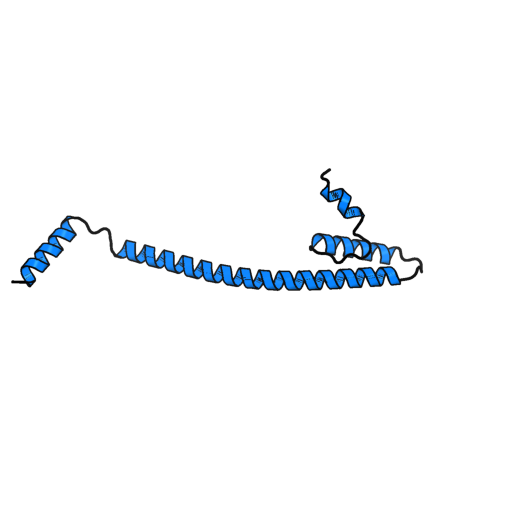. ARG A 1 83 ? 16.387 0.553 -20.714 1.00 96.38 83 ARG A N 1
ATOM 616 C CA . ARG A 1 83 ? 16.354 1.200 -22.037 1.00 96.38 83 ARG A CA 1
ATOM 617 C C . ARG A 1 83 ? 17.368 2.339 -22.150 1.00 96.38 83 ARG A C 1
ATOM 619 O O . ARG A 1 83 ? 18.084 2.423 -23.145 1.00 96.38 83 ARG A O 1
ATOM 626 N N . ARG A 1 84 ? 17.446 3.209 -21.139 1.00 96.25 84 ARG A N 1
ATOM 627 C CA . ARG A 1 84 ? 18.416 4.317 -21.096 1.00 96.25 84 ARG A CA 1
ATOM 628 C C . ARG A 1 84 ? 19.853 3.803 -21.104 1.00 96.25 84 ARG A C 1
ATOM 630 O O . ARG A 1 84 ? 20.664 4.318 -21.867 1.00 96.25 84 ARG A O 1
ATOM 637 N N . ARG A 1 85 ? 20.153 2.765 -20.314 1.00 95.12 85 ARG A N 1
ATOM 638 C CA . ARG A 1 85 ? 21.476 2.124 -20.300 1.00 95.12 85 ARG A CA 1
ATOM 639 C C . ARG A 1 85 ? 21.829 1.499 -21.647 1.00 95.12 85 ARG A C 1
ATOM 641 O O . ARG A 1 85 ? 22.911 1.773 -22.143 1.00 95.12 85 ARG A O 1
ATOM 648 N N . ALA A 1 86 ? 20.914 0.756 -22.268 1.00 93.31 86 ALA A N 1
ATOM 649 C CA . ALA A 1 86 ? 21.137 0.164 -23.587 1.00 93.31 86 ALA A CA 1
ATOM 650 C C . ALA A 1 86 ? 21.379 1.232 -24.666 1.00 93.31 86 ALA A C 1
ATOM 652 O O . ALA A 1 86 ? 22.303 1.103 -25.461 1.00 93.31 86 ALA A O 1
ATOM 653 N N . LYS A 1 87 ? 20.597 2.323 -24.669 1.00 91.75 87 LYS A N 1
ATOM 654 C CA . LYS A 1 87 ? 20.817 3.442 -25.599 1.00 91.75 87 LYS A CA 1
ATOM 655 C C . LYS A 1 87 ? 22.181 4.095 -25.375 1.00 91.75 87 LYS A C 1
ATOM 657 O O . LYS A 1 87 ? 22.879 4.360 -26.343 1.00 91.75 87 LYS A O 1
ATOM 662 N N . LYS A 1 88 ? 22.564 4.333 -24.116 1.00 92.00 88 LYS A N 1
ATOM 663 C CA . LYS A 1 88 ? 23.882 4.885 -23.783 1.00 92.00 88 LYS A CA 1
ATOM 664 C C . LYS A 1 88 ? 25.009 3.954 -24.240 1.00 92.00 88 LYS A C 1
ATOM 666 O O . LYS A 1 88 ? 25.938 4.434 -24.867 1.00 92.00 88 LYS A O 1
ATOM 671 N N . ALA A 1 89 ? 24.899 2.651 -23.975 1.00 88.94 89 ALA A N 1
ATOM 672 C CA . ALA A 1 89 ? 25.887 1.659 -24.395 1.00 88.94 89 ALA A CA 1
ATOM 673 C C . ALA A 1 89 ? 26.056 1.639 -25.919 1.00 88.94 89 ALA A C 1
ATOM 675 O O . ALA A 1 89 ? 27.176 1.769 -26.384 1.00 88.94 89 ALA A O 1
ATOM 676 N N . ARG A 1 90 ? 24.955 1.620 -26.685 1.00 86.69 90 ARG A N 1
ATOM 677 C CA . ARG A 1 90 ? 25.005 1.695 -28.157 1.00 86.69 90 ARG A CA 1
ATOM 678 C C . ARG A 1 90 ? 25.702 2.953 -28.672 1.00 86.69 90 ARG A C 1
ATOM 680 O O . ARG A 1 90 ? 26.468 2.876 -29.618 1.00 86.69 90 ARG A O 1
ATOM 687 N N . VAL A 1 91 ? 25.433 4.109 -28.061 1.00 86.25 91 VAL A N 1
ATOM 688 C CA . VAL A 1 91 ? 26.106 5.366 -28.434 1.00 86.25 91 VAL A CA 1
ATOM 689 C C . VAL A 1 91 ? 27.595 5.316 -28.085 1.00 86.25 91 VAL A C 1
ATOM 691 O O . VAL A 1 91 ? 28.406 5.823 -28.844 1.00 86.25 91 VAL A O 1
ATOM 694 N N . CYS A 1 92 ? 27.968 4.698 -26.962 1.00 83.19 92 CYS A N 1
ATOM 695 C CA . CYS A 1 92 ? 29.372 4.517 -26.597 1.00 83.19 92 CYS A CA 1
ATOM 696 C C . CYS A 1 92 ? 30.100 3.511 -27.510 1.00 83.19 92 CYS A C 1
ATOM 698 O O . CYS A 1 92 ? 31.233 3.775 -27.889 1.00 83.19 92 CYS A O 1
ATOM 700 N N . GLU A 1 93 ? 29.467 2.387 -27.864 1.00 81.44 93 GLU A N 1
ATOM 701 C CA . GLU A 1 93 ? 30.013 1.369 -28.780 1.00 81.44 93 GLU A CA 1
ATOM 702 C C . GLU A 1 93 ? 30.158 1.893 -30.210 1.00 81.44 93 GLU A C 1
ATOM 704 O O . GLU A 1 93 ? 31.134 1.571 -30.875 1.00 81.44 93 GLU A O 1
ATOM 709 N N . GLY A 1 94 ? 29.225 2.733 -30.668 1.00 78.69 94 GLY A N 1
ATOM 710 C CA . GLY A 1 94 ? 29.317 3.389 -31.975 1.00 78.69 94 GLY A CA 1
ATOM 711 C C . GLY A 1 94 ? 30.473 4.386 -32.101 1.00 78.69 94 GLY A C 1
ATOM 712 O O . GLY A 1 94 ? 30.711 4.881 -33.197 1.00 78.69 94 GLY A O 1
ATOM 713 N N . GLY A 1 95 ? 31.186 4.677 -31.004 1.00 76.00 95 GLY A N 1
ATOM 714 C CA . GLY A 1 95 ? 32.275 5.647 -30.975 1.00 76.00 95 GLY A CA 1
ATOM 715 C C . GLY A 1 95 ? 31.824 7.073 -31.313 1.00 76.00 95 GLY A C 1
ATOM 716 O O . GLY A 1 95 ? 30.655 7.353 -31.577 1.00 76.00 95 GLY A O 1
ATOM 717 N N . ALA A 1 96 ? 32.770 8.008 -31.287 1.00 69.75 96 ALA A N 1
ATOM 718 C CA . ALA A 1 96 ? 32.614 9.275 -31.987 1.00 69.75 96 ALA A CA 1
ATOM 719 C C . ALA A 1 96 ? 33.315 9.102 -33.334 1.00 69.75 96 ALA A C 1
ATOM 721 O O . ALA A 1 96 ? 34.531 8.934 -33.354 1.00 69.75 96 ALA A O 1
ATOM 722 N N . LEU A 1 97 ? 32.555 9.084 -34.428 1.00 73.06 97 LEU A N 1
ATOM 723 C CA . LEU A 1 97 ? 33.124 9.001 -35.768 1.00 73.06 97 LEU A CA 1
ATOM 724 C C . LEU A 1 97 ? 33.963 10.263 -36.005 1.00 73.06 97 LEU A C 1
ATOM 726 O O . LEU A 1 97 ? 33.438 11.380 -35.966 1.00 73.06 97 LEU A O 1
ATOM 730 N N . ILE A 1 98 ? 35.273 10.088 -36.147 1.00 73.38 98 ILE A N 1
ATOM 731 C CA . ILE A 1 98 ? 36.209 11.192 -36.353 1.00 73.38 98 ILE A CA 1
ATOM 732 C C . ILE A 1 98 ? 36.101 11.619 -37.825 1.00 73.38 98 ILE A C 1
ATOM 734 O O . ILE A 1 98 ? 35.767 10.808 -38.686 1.00 73.38 98 ILE A O 1
ATOM 738 N N . VAL A 1 99 ? 36.344 12.895 -38.138 1.00 73.75 99 VAL A N 1
ATOM 739 C CA . VAL A 1 99 ? 36.177 13.431 -39.508 1.00 73.75 99 VAL A CA 1
ATOM 740 C C . VAL A 1 99 ? 37.000 12.645 -40.541 1.00 73.75 99 VAL A C 1
ATOM 742 O O . VAL A 1 99 ? 36.515 12.414 -41.644 1.00 73.75 99 VAL A O 1
ATOM 745 N N . GLU A 1 100 ? 38.195 12.177 -40.169 1.00 71.75 100 GLU A N 1
ATOM 746 C CA . GLU A 1 100 ? 39.033 11.311 -41.014 1.00 71.75 100 GLU A CA 1
ATOM 747 C C . GLU A 1 100 ? 38.409 9.933 -41.274 1.00 71.75 100 GLU A C 1
ATOM 749 O O . GLU A 1 100 ? 38.441 9.458 -42.407 1.00 71.75 100 GLU A O 1
ATOM 754 N N . ASP A 1 101 ? 37.774 9.310 -40.275 1.00 78.38 101 ASP A N 1
ATOM 755 C CA . ASP A 1 101 ? 37.080 8.027 -40.462 1.00 78.38 101 ASP A CA 1
ATOM 756 C C . ASP A 1 101 ? 35.893 8.180 -41.425 1.00 78.38 101 ASP A C 1
ATOM 758 O O . ASP A 1 101 ? 35.641 7.304 -42.249 1.00 78.38 101 ASP A O 1
ATOM 762 N N . ALA A 1 102 ? 35.196 9.322 -41.374 1.00 77.12 102 ALA A N 1
ATOM 763 C CA . ALA A 1 102 ? 34.117 9.646 -42.310 1.00 77.12 102 ALA A CA 1
ATOM 764 C C . ALA A 1 102 ? 34.628 9.778 -43.749 1.00 77.12 102 ALA A C 1
ATOM 766 O O . ALA A 1 102 ? 34.018 9.260 -44.680 1.00 77.12 102 ALA A O 1
ATOM 767 N N . GLN A 1 103 ? 35.752 10.476 -43.922 1.00 81.00 103 GLN A N 1
ATOM 768 C CA . GLN A 1 103 ? 36.371 10.693 -45.227 1.00 81.00 103 GLN A CA 1
ATOM 769 C C . GLN A 1 103 ? 36.889 9.384 -45.832 1.00 81.00 103 GLN A C 1
ATOM 771 O O . GLN A 1 103 ? 36.718 9.168 -47.028 1.00 81.00 103 GLN A O 1
ATOM 776 N N . ASN A 1 104 ? 37.448 8.489 -45.013 1.00 82.38 104 ASN A N 1
ATOM 777 C CA . ASN A 1 104 ? 37.894 7.171 -45.465 1.00 82.38 104 ASN A CA 1
ATOM 778 C C . ASN A 1 104 ? 36.734 6.273 -45.916 1.00 82.38 104 ASN A C 1
ATOM 780 O O . ASN A 1 104 ? 36.887 5.540 -46.887 1.00 82.38 104 ASN A O 1
ATOM 784 N N . ILE A 1 105 ? 35.574 6.338 -45.253 1.00 83.50 105 ILE A N 1
ATOM 785 C CA . ILE A 1 105 ? 34.384 5.577 -45.672 1.00 83.50 105 ILE A CA 1
ATOM 786 C C . ILE A 1 105 ? 33.883 6.061 -47.038 1.00 83.50 105 ILE A C 1
ATOM 788 O O . ILE A 1 105 ? 33.632 5.237 -47.911 1.00 83.50 105 ILE A O 1
ATOM 792 N N . ILE A 1 106 ? 33.805 7.382 -47.244 1.00 83.94 106 ILE A N 1
ATOM 793 C CA . ILE A 1 106 ? 33.381 7.975 -48.525 1.00 83.94 106 ILE A CA 1
ATOM 794 C C . ILE A 1 106 ? 34.343 7.571 -49.649 1.00 83.94 106 ILE A C 1
ATOM 796 O O . ILE A 1 106 ? 33.914 7.139 -50.713 1.00 83.94 106 ILE A O 1
ATOM 800 N N . ALA A 1 107 ? 35.651 7.647 -49.391 1.00 81.56 107 ALA A N 1
ATOM 801 C CA . ALA A 1 107 ? 36.662 7.263 -50.370 1.00 81.56 107 ALA A CA 1
ATOM 802 C C . ALA A 1 107 ? 36.623 5.765 -50.726 1.00 81.56 107 ALA A C 1
ATOM 804 O O . ALA A 1 107 ? 37.014 5.398 -51.829 1.00 81.56 107 ALA A O 1
ATOM 805 N N . GLN A 1 108 ? 36.176 4.903 -49.808 1.00 76.31 108 GLN A N 1
ATOM 806 C CA . GLN A 1 108 ? 36.021 3.471 -50.054 1.00 76.31 108 GLN A CA 1
ATOM 807 C C . GLN A 1 108 ? 34.771 3.171 -50.904 1.00 76.31 108 GLN A C 1
ATOM 809 O O . GLN A 1 108 ? 34.867 2.382 -51.839 1.00 76.31 108 GLN A O 1
ATOM 814 N N . GLU A 1 109 ? 33.633 3.829 -50.639 1.00 76.75 109 GLU A N 1
ATOM 815 C CA . GLU A 1 109 ? 32.412 3.694 -51.459 1.00 76.75 109 GLU A CA 1
ATOM 816 C C . GLU A 1 109 ? 32.636 4.153 -52.913 1.00 76.75 109 GLU A C 1
ATOM 818 O O . GLU A 1 109 ? 32.253 3.443 -53.840 1.00 76.75 109 GLU A O 1
ATOM 823 N N . ASP A 1 110 ? 33.341 5.271 -53.128 1.00 72.88 110 ASP A N 1
ATOM 824 C CA . ASP A 1 110 ? 33.651 5.796 -54.473 1.00 72.88 110 ASP A CA 1
ATOM 825 C C . ASP A 1 110 ? 34.560 4.867 -55.312 1.00 72.88 110 ASP A C 1
ATOM 827 O O . ASP A 1 110 ? 34.621 4.977 -56.543 1.00 72.88 110 ASP A O 1
ATOM 831 N N . VAL A 1 111 ? 35.313 3.978 -54.652 1.00 71.56 111 VAL A N 1
ATOM 832 C CA . VAL A 1 111 ? 36.181 2.975 -55.294 1.00 71.56 111 VAL A CA 1
ATOM 833 C C . V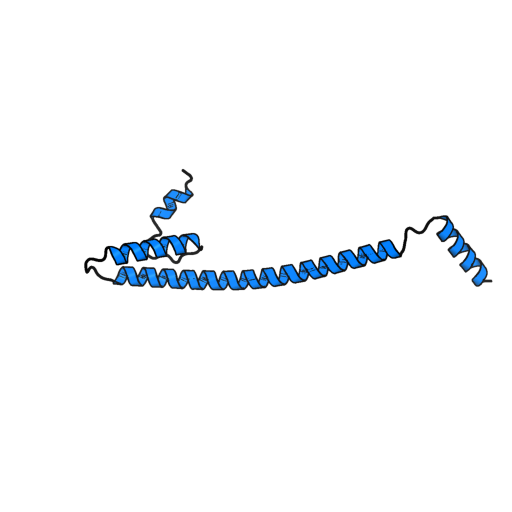AL A 1 111 ? 35.408 1.698 -55.623 1.00 71.56 111 VAL A C 1
ATOM 835 O O . VAL A 1 111 ? 35.696 1.073 -56.641 1.00 71.56 111 VAL A O 1
ATOM 838 N N . ASP A 1 112 ? 34.426 1.326 -54.802 1.00 64.81 112 ASP A N 1
ATOM 839 C CA . ASP A 1 112 ? 33.617 0.118 -54.996 1.00 64.81 112 ASP A CA 1
ATOM 840 C C . ASP A 1 112 ? 32.485 0.312 -56.040 1.00 64.81 112 ASP A C 1
ATOM 842 O O . ASP A 1 112 ? 31.940 -0.672 -56.544 1.00 64.81 112 ASP A O 1
ATOM 846 N N . GLU A 1 113 ? 32.144 1.559 -56.404 1.00 62.28 113 GLU A N 1
ATOM 847 C CA . GLU A 1 113 ? 31.159 1.906 -57.452 1.00 62.28 113 GLU A CA 1
ATOM 848 C C . GLU A 1 113 ? 31.738 2.052 -58.888 1.00 62.28 113 GLU A C 1
ATOM 850 O O . GLU A 1 113 ? 30.977 2.337 -59.820 1.00 62.28 113 GLU A O 1
ATOM 855 N N . GLN A 1 114 ? 33.047 1.838 -59.104 1.00 49.81 114 GLN A N 1
ATOM 856 C CA . GLN A 1 114 ? 33.723 1.890 -60.425 1.00 49.81 114 GLN A CA 1
ATOM 857 C C . GLN A 1 114 ? 33.959 0.510 -61.051 1.00 49.81 114 GLN A C 1
ATOM 859 O O . GLN A 1 114 ? 33.810 0.411 -62.294 1.00 49.81 114 GLN A O 1
#

pLDDT: mean 82.44, std 16.56, range [36.47, 98.62]

Foldseek 3Di:
DDPVVVVLVPCQQAAQDQDPVNLVSNVVSLVVCVVVDDPDDCVSSVRSVVSSVVNVVVVVVVVVVVVVVVVVVVVVVVVVVVVVVVVVVVVVVVPDCDPVNVVVVVVVVVVVVD

Secondary structure (DSSP, 8-state):
--TTTTGGGGS-SSPPP-SHHHHHHHHHHHHHHHHT--S--SHHHHHHHHHHHHHHHHHHHHHHHHHHHHHHHHHHHHHHHHHHHHHHHHHHHT----HHHHHHHHHHHHHHT-

Radius of gyration: 32.96 Å; chains: 1; bounding box: 63×28×96 Å